Protein AF-J9DQW9-F1 (afdb_monomer_lite)

Organism: Wuchereria bancrofti (NCBI:txid6293)

Foldseek 3Di:
DAEEEDEVVVPDPVCPVVVVVVCVVVVGDYYDYDDPVCVQPVDVPDGDD

Sequence (49 aa):
YISGSIHYFRIPPYYWADRLRRIRAAGLNAIQLYIPWNFHEVYNGRFVV

pLDDT: mean 94.07, std 4.75, range [69.69, 97.75]

Radius of gyration: 13.36 Å; chains: 1; bounding box: 34×14×30 Å

InterPro domains:
  IPR001944 Glycoside hydrolase, family 35 [PTHR23421] (1-47)
  IPR017853 Glycoside hydrolase superfamily [SSF51445] (1-47)
  IPR031330 Glycoside hydrolase 35, catalytic domain [PF01301] (1-47)

Secondary structure (DSSP, 8-state):
--EEE--GGGS-GGGHHHHHHHHHHTT--EEE----HHHHEEETTEE--

Structure (mmCIF, N/CA/C/O backbone):
data_AF-J9DQW9-F1
#
_entry.id   AF-J9DQW9-F1
#
loop_
_atom_site.group_PDB
_atom_site.id
_atom_site.type_symbol
_atom_site.label_atom_id
_atom_site.label_alt_id
_atom_site.label_comp_id
_atom_site.label_asym_id
_atom_site.label_entity_id
_atom_site.label_seq_id
_atom_site.pdbx_PDB_ins_code
_atom_site.Cartn_x
_atom_site.Cartn_y
_atom_site.Cartn_z
_atom_site.occupancy
_atom_site.B_iso_or_equiv
_atom_site.auth_seq_id
_atom_site.auth_comp_id
_atom_site.auth_asym_id
_atom_site.auth_atom_id
_atom_site.pdbx_PDB_model_num
ATOM 1 N N . TYR A 1 1 ? 16.425 4.652 1.314 1.00 77.69 1 TYR A N 1
ATOM 2 C CA . TYR A 1 1 ? 15.384 3.888 0.595 1.00 77.69 1 TYR A CA 1
ATOM 3 C C . TYR A 1 1 ? 14.658 4.846 -0.334 1.00 77.69 1 TYR A C 1
ATOM 5 O O . TYR A 1 1 ? 14.609 6.030 -0.025 1.00 77.69 1 TYR A O 1
ATOM 13 N N . ILE A 1 2 ? 14.139 4.365 -1.461 1.00 90.50 2 ILE A N 1
ATOM 14 C CA . ILE A 1 2 ? 13.279 5.140 -2.361 1.00 90.50 2 ILE A CA 1
ATOM 15 C C . ILE A 1 2 ? 11.901 4.491 -2.286 1.00 90.50 2 ILE A C 1
ATOM 17 O O . ILE A 1 2 ? 11.749 3.309 -2.608 1.00 90.50 2 ILE A O 1
ATOM 21 N N . SER A 1 3 ? 10.930 5.255 -1.792 1.00 93.12 3 SER A N 1
ATOM 22 C CA . SER A 1 3 ? 9.586 4.772 -1.491 1.00 93.12 3 SER A CA 1
ATOM 23 C C . SER A 1 3 ? 8.529 5.514 -2.292 1.00 93.12 3 SER A C 1
ATOM 25 O O . SER A 1 3 ? 8.710 6.675 -2.648 1.00 93.12 3 SER A O 1
ATOM 27 N N . GLY A 1 4 ? 7.409 4.840 -2.529 1.00 93.81 4 GLY A N 1
ATOM 28 C CA . GLY A 1 4 ? 6.224 5.395 -3.170 1.00 93.81 4 GLY A CA 1
ATOM 29 C C . GLY A 1 4 ? 4.986 5.082 -2.347 1.00 93.81 4 GLY A C 1
ATOM 30 O O . GLY A 1 4 ? 4.897 4.015 -1.734 1.00 93.81 4 GLY A O 1
ATOM 31 N N . SER A 1 5 ? 4.037 6.011 -2.322 1.00 95.00 5 SER A N 1
ATOM 32 C CA . SER A 1 5 ? 2.798 5.844 -1.567 1.00 95.00 5 SER A CA 1
ATOM 33 C C . SER A 1 5 ? 1.771 5.047 -2.369 1.00 95.00 5 SER A C 1
ATOM 35 O O . SER A 1 5 ? 1.399 5.432 -3.477 1.00 95.00 5 SER A O 1
ATOM 37 N N . ILE A 1 6 ? 1.281 3.949 -1.794 1.00 95.69 6 ILE A N 1
ATOM 38 C CA . ILE A 1 6 ? 0.135 3.182 -2.288 1.00 95.69 6 ILE A CA 1
ATOM 39 C C . ILE A 1 6 ? -0.949 3.175 -1.220 1.00 95.69 6 ILE A C 1
ATOM 41 O O . ILE A 1 6 ? -0.717 2.879 -0.056 1.00 95.69 6 ILE A O 1
ATOM 45 N N . HIS A 1 7 ? -2.176 3.480 -1.618 1.00 95.94 7 HIS A N 1
ATOM 46 C CA . HIS A 1 7 ? -3.332 3.404 -0.734 1.00 95.94 7 HIS A CA 1
ATOM 47 C C . HIS A 1 7 ? -4.197 2.240 -1.223 1.00 95.94 7 HIS A C 1
ATOM 49 O O . HIS A 1 7 ? -5.007 2.419 -2.130 1.00 95.94 7 HIS A O 1
ATOM 55 N N . TYR A 1 8 ? -3.985 1.036 -0.679 1.00 94.38 8 TYR A N 1
ATOM 56 C CA . TYR A 1 8 ? -4.625 -0.198 -1.173 1.00 94.38 8 TYR A CA 1
ATOM 57 C C . TYR A 1 8 ? -6.157 -0.105 -1.185 1.00 94.38 8 TYR A C 1
ATOM 59 O O . TYR A 1 8 ? -6.785 -0.578 -2.121 1.00 94.38 8 TYR A O 1
ATOM 67 N N . PHE A 1 9 ? -6.747 0.600 -0.217 1.00 93.44 9 PHE A N 1
ATOM 68 C CA . PHE A 1 9 ? -8.189 0.848 -0.106 1.00 93.44 9 PHE A CA 1
ATOM 69 C C . PHE A 1 9 ? -8.772 1.705 -1.246 1.00 93.44 9 PHE A C 1
ATOM 71 O O . PHE A 1 9 ? -9.985 1.837 -1.362 1.00 93.44 9 PHE A O 1
ATOM 78 N N . ARG A 1 10 ? -7.926 2.301 -2.099 1.00 95.56 10 ARG A N 1
ATOM 79 C CA . ARG A 1 10 ? -8.329 3.039 -3.311 1.00 95.56 10 ARG A CA 1
ATOM 80 C C . ARG A 1 10 ? -8.107 2.244 -4.599 1.00 95.56 10 ARG A C 1
ATOM 82 O O . ARG A 1 10 ? -8.387 2.751 -5.681 1.00 95.56 10 ARG A O 1
ATOM 89 N N . ILE A 1 11 ? -7.551 1.037 -4.507 1.00 95.56 11 ILE A N 1
ATOM 90 C CA . ILE A 1 11 ? -7.180 0.214 -5.657 1.00 95.56 11 ILE A CA 1
ATOM 91 C C . ILE A 1 11 ? -7.920 -1.118 -5.531 1.00 95.56 11 ILE A C 1
ATOM 93 O O . ILE A 1 11 ? -7.760 -1.794 -4.517 1.00 95.56 11 ILE A O 1
ATOM 97 N N . PRO A 1 12 ? -8.684 -1.547 -6.548 1.00 95.94 12 PRO A N 1
ATOM 98 C CA . PRO A 1 12 ? -9.301 -2.866 -6.523 1.00 95.94 12 PRO A CA 1
ATOM 99 C C . PRO A 1 12 ? -8.263 -3.985 -6.287 1.00 95.94 12 PRO A C 1
ATOM 101 O O . PRO A 1 12 ? -7.201 -3.942 -6.920 1.00 95.94 12 PRO A O 1
ATOM 104 N N . PRO A 1 13 ? -8.543 -4.997 -5.437 1.00 94.75 13 PRO A N 1
ATOM 105 C CA . PRO A 1 13 ? -7.544 -5.989 -5.014 1.00 94.75 13 PRO A CA 1
ATOM 106 C C . PRO A 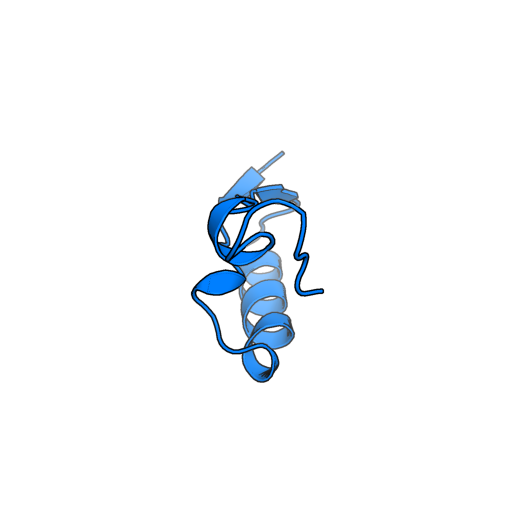1 13 ? -6.827 -6.719 -6.151 1.00 94.75 13 PRO A C 1
ATOM 108 O O . PRO A 1 13 ? -5.619 -6.949 -6.095 1.00 94.75 13 PRO A O 1
ATOM 111 N N . TYR A 1 14 ? -7.542 -7.008 -7.237 1.00 97.06 14 TYR A N 1
ATOM 112 C CA . TYR A 1 14 ? -6.986 -7.694 -8.403 1.00 97.06 14 TYR A CA 1
ATOM 113 C C . TYR A 1 14 ? -5.895 -6.888 -9.136 1.00 97.06 14 TYR A C 1
ATOM 115 O O . TYR A 1 14 ? -5.080 -7.469 -9.850 1.00 97.06 14 TYR A O 1
ATOM 123 N N . TYR A 1 15 ? -5.813 -5.567 -8.927 1.00 97.75 15 TYR A N 1
ATOM 124 C CA . TYR A 1 15 ? -4.756 -4.726 -9.496 1.00 97.75 15 TYR A CA 1
ATOM 125 C C . TYR A 1 15 ? -3.523 -4.570 -8.602 1.00 97.75 15 TYR A C 1
ATOM 127 O O . TYR A 1 15 ? -2.509 -4.055 -9.075 1.00 97.75 15 TYR A O 1
ATOM 135 N N . TRP A 1 16 ? -3.548 -4.994 -7.335 1.00 96.06 16 TRP A N 1
ATOM 136 C CA . TRP A 1 16 ? -2.438 -4.733 -6.408 1.00 96.06 16 TRP A CA 1
ATOM 137 C C . TRP A 1 16 ? -1.103 -5.279 -6.915 1.00 96.06 16 TRP A C 1
ATOM 139 O O . TRP A 1 16 ? -0.101 -4.564 -6.913 1.00 96.06 16 TRP A O 1
ATOM 149 N N . ALA A 1 17 ? -1.097 -6.507 -7.436 1.00 97.00 17 ALA A N 1
ATOM 150 C CA . ALA A 1 17 ? 0.114 -7.125 -7.963 1.00 97.00 17 ALA A CA 1
ATOM 151 C C . ALA A 1 17 ? 0.688 -6.363 -9.173 1.00 97.00 17 ALA A C 1
ATOM 153 O O . ALA A 1 17 ? 1.902 -6.208 -9.279 1.00 97.00 17 ALA A O 1
ATOM 154 N N . ASP A 1 18 ? -0.159 -5.856 -10.076 1.00 97.38 18 ASP A N 1
ATOM 155 C CA . ASP A 1 18 ? 0.286 -5.006 -11.192 1.00 97.38 18 ASP A CA 1
ATOM 156 C C . ASP A 1 18 ? 0.919 -3.704 -10.677 1.00 97.38 18 ASP A C 1
ATOM 158 O O . ASP A 1 18 ? 2.025 -3.353 -11.090 1.00 97.38 18 ASP A O 1
ATOM 162 N N . ARG A 1 19 ? 0.280 -3.026 -9.715 1.00 96.88 19 ARG A N 1
ATOM 163 C CA . ARG A 1 19 ? 0.805 -1.773 -9.148 1.00 96.88 19 ARG A CA 1
ATOM 164 C C . ARG A 1 19 ? 2.151 -1.972 -8.456 1.00 96.88 19 ARG A C 1
ATOM 166 O O . ARG A 1 19 ? 3.071 -1.192 -8.693 1.00 96.88 19 ARG A O 1
ATOM 173 N N . LEU A 1 20 ? 2.301 -3.038 -7.670 1.00 96.12 20 LEU A N 1
ATOM 174 C CA . LEU A 1 20 ? 3.566 -3.362 -7.004 1.00 96.12 20 LEU A CA 1
ATOM 175 C C . LEU A 1 20 ? 4.683 -3.679 -8.008 1.00 96.12 20 LEU A C 1
ATOM 177 O O . LEU A 1 20 ? 5.810 -3.211 -7.836 1.00 96.12 20 LEU A O 1
ATOM 181 N N . ARG A 1 21 ? 4.378 -4.403 -9.095 1.00 97.12 21 ARG A N 1
ATOM 182 C CA . ARG A 1 21 ? 5.352 -4.662 -10.170 1.00 97.12 21 ARG A CA 1
ATOM 18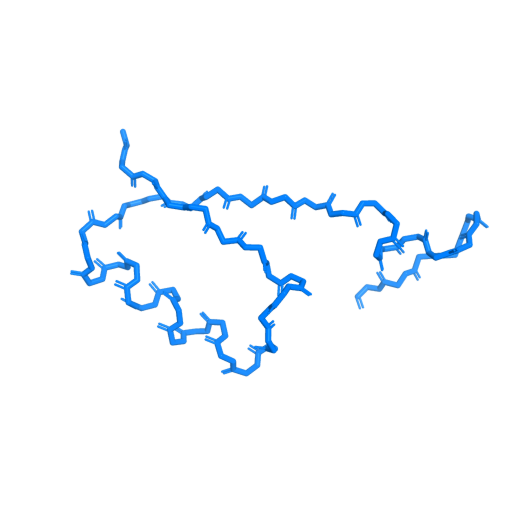3 C C . ARG A 1 21 ? 5.802 -3.375 -10.855 1.00 97.12 21 ARG A C 1
ATOM 185 O O . ARG A 1 21 ? 6.997 -3.207 -11.074 1.00 97.12 21 ARG A O 1
ATOM 192 N N . ARG A 1 22 ? 4.882 -2.449 -11.140 1.00 96.38 22 ARG A N 1
ATOM 193 C CA . ARG A 1 22 ? 5.215 -1.142 -11.738 1.00 96.38 22 ARG A CA 1
ATOM 194 C C . ARG A 1 22 ? 6.100 -0.298 -10.825 1.00 96.38 22 ARG A C 1
ATOM 196 O O . ARG A 1 22 ? 7.059 0.293 -11.303 1.00 96.38 22 ARG A O 1
ATOM 203 N N . ILE A 1 23 ? 5.827 -0.289 -9.520 1.00 96.12 23 ILE A N 1
ATOM 204 C CA . ILE A 1 23 ? 6.669 0.401 -8.530 1.00 96.12 23 ILE A CA 1
ATOM 205 C C . ILE A 1 23 ? 8.081 -0.178 -8.508 1.00 96.12 23 ILE A C 1
ATOM 207 O O . ILE A 1 23 ? 9.056 0.570 -8.559 1.00 96.12 23 ILE A O 1
ATOM 211 N N . ARG A 1 24 ? 8.204 -1.508 -8.489 1.00 95.75 24 ARG A N 1
ATOM 212 C CA . ARG A 1 24 ? 9.512 -2.166 -8.539 1.00 95.75 24 ARG A CA 1
ATOM 213 C C . ARG A 1 24 ? 10.253 -1.859 -9.843 1.00 95.75 24 ARG A C 1
ATOM 215 O O . ARG A 1 24 ? 11.446 -1.582 -9.799 1.00 95.75 24 ARG A O 1
ATOM 222 N N . ALA A 1 25 ? 9.554 -1.880 -10.980 1.00 97.12 25 ALA A N 1
ATOM 223 C CA . ALA A 1 25 ? 10.118 -1.548 -12.289 1.00 97.12 25 ALA A CA 1
ATOM 224 C C . ALA A 1 25 ? 10.567 -0.079 -12.389 1.00 97.12 25 ALA A C 1
ATOM 226 O O . ALA A 1 25 ? 11.545 0.214 -13.066 1.00 97.12 25 ALA A O 1
ATOM 227 N N . ALA A 1 26 ? 9.907 0.830 -11.666 1.00 96.19 26 ALA A N 1
ATOM 228 C CA . ALA A 1 26 ? 10.307 2.231 -11.540 1.00 96.19 26 ALA A CA 1
ATOM 229 C C . ALA A 1 26 ? 11.524 2.452 -10.610 1.00 96.19 26 ALA A C 1
ATOM 231 O O . ALA A 1 26 ? 11.927 3.591 -10.393 1.00 96.19 26 ALA A O 1
ATOM 232 N N . GLY A 1 27 ? 12.119 1.386 -10.059 1.00 96.38 27 GLY A N 1
ATOM 233 C CA . GLY A 1 27 ? 13.340 1.455 -9.249 1.00 96.38 27 GLY A CA 1
ATOM 234 C C . GLY A 1 27 ? 13.111 1.687 -7.753 1.00 96.38 27 GLY A C 1
ATOM 235 O O . GLY A 1 27 ? 14.072 1.863 -7.004 1.00 96.38 27 GLY A O 1
ATOM 236 N N . LEU A 1 28 ? 11.858 1.666 -7.288 1.00 97.00 28 LEU A N 1
ATOM 237 C CA . LEU A 1 28 ? 11.544 1.817 -5.870 1.00 97.00 28 LEU A CA 1
ATOM 238 C C . LEU A 1 28 ? 11.826 0.511 -5.115 1.00 97.00 28 LEU A C 1
ATOM 240 O O . LEU A 1 28 ? 11.567 -0.595 -5.602 1.00 97.00 28 LEU A O 1
ATOM 244 N N . ASN A 1 29 ? 12.331 0.645 -3.890 1.00 95.31 29 ASN A N 1
ATOM 245 C CA . ASN A 1 29 ? 12.679 -0.487 -3.029 1.00 95.31 29 ASN A CA 1
ATOM 246 C C . ASN A 1 29 ? 11.835 -0.580 -1.753 1.00 95.31 29 ASN A C 1
ATOM 248 O O . ASN A 1 29 ? 11.972 -1.554 -1.017 1.00 95.31 29 ASN A O 1
ATOM 252 N N . ALA A 1 30 ? 10.952 0.390 -1.519 1.00 95.06 30 ALA A N 1
ATOM 253 C CA . ALA A 1 30 ? 9.992 0.398 -0.426 1.00 95.06 30 ALA A CA 1
ATOM 254 C C . ALA A 1 30 ? 8.638 0.955 -0.895 1.00 95.06 30 ALA A C 1
ATOM 256 O O . ALA A 1 30 ? 8.544 1.621 -1.930 1.00 95.06 30 ALA A O 1
ATOM 257 N N . ILE A 1 31 ? 7.590 0.684 -0.119 1.00 96.25 31 ILE A N 1
ATOM 258 C CA . ILE A 1 31 ? 6.271 1.302 -0.278 1.00 96.25 31 ILE A CA 1
ATOM 259 C C . ILE A 1 31 ? 5.837 1.928 1.043 1.00 96.25 31 ILE A C 1
ATOM 261 O O . ILE A 1 31 ? 6.184 1.441 2.118 1.00 96.25 31 ILE A O 1
ATOM 265 N N . GLN A 1 32 ? 5.051 2.992 0.952 1.00 96.38 32 GLN A N 1
ATOM 266 C CA . GLN A 1 32 ? 4.379 3.627 2.079 1.00 96.38 32 GLN A CA 1
ATOM 267 C C . GLN A 1 32 ? 2.873 3.445 1.918 1.00 96.38 32 GLN A C 1
ATOM 269 O O . GLN A 1 32 ? 2.341 3.563 0.814 1.00 96.38 32 GLN A O 1
ATOM 274 N N . LEU A 1 33 ? 2.189 3.128 3.014 1.00 95.69 33 LEU A N 1
ATOM 275 C CA . LEU A 1 33 ? 0.765 2.812 3.021 1.00 95.69 33 LEU A CA 1
ATOM 276 C C . LEU A 1 33 ? 0.092 3.556 4.174 1.00 95.69 33 LEU A C 1
ATOM 278 O O . LEU A 1 33 ? 0.654 3.646 5.263 1.00 95.69 33 LEU A O 1
ATOM 282 N N . TYR A 1 34 ? -1.137 4.015 3.950 1.00 94.75 34 TYR A N 1
ATOM 283 C CA . TYR A 1 34 ? -2.048 4.387 5.031 1.00 94.75 34 TYR A CA 1
ATOM 284 C C . TYR A 1 34 ? -3.007 3.238 5.326 1.00 94.75 34 TYR A C 1
ATOM 286 O O . TYR A 1 34 ? -3.495 2.578 4.405 1.00 94.75 34 TYR A O 1
ATOM 294 N N . ILE A 1 35 ? -3.311 3.047 6.610 1.00 94.81 35 ILE A N 1
ATOM 295 C CA . ILE A 1 35 ? -4.356 2.139 7.087 1.00 94.81 35 ILE A CA 1
ATOM 296 C C . ILE A 1 35 ? -5.521 3.010 7.576 1.00 94.81 35 ILE A C 1
ATOM 298 O O . ILE A 1 35 ? -5.448 3.563 8.673 1.00 94.81 35 ILE A O 1
ATOM 302 N N . PRO A 1 36 ? -6.562 3.218 6.754 1.00 94.81 36 PRO A N 1
ATOM 303 C CA . PRO A 1 36 ? -7.704 4.034 7.144 1.00 94.81 36 PRO A CA 1
ATOM 304 C C . PRO A 1 36 ? -8.555 3.289 8.169 1.00 94.81 36 PRO A C 1
ATOM 306 O O . PRO A 1 36 ? -9.263 2.350 7.822 1.00 94.81 36 PRO A O 1
ATOM 309 N N . TRP A 1 37 ? -8.494 3.715 9.431 1.00 94.25 37 TRP A N 1
ATOM 310 C CA . TRP A 1 37 ? -9.227 3.076 10.528 1.00 94.25 37 TRP A CA 1
ATOM 311 C C . TRP A 1 37 ? -10.726 2.951 10.234 1.00 94.25 37 TRP A C 1
ATOM 313 O O . TRP A 1 37 ? -11.285 1.875 10.368 1.00 94.25 37 TRP A O 1
ATOM 323 N N . ASN A 1 38 ? -11.353 4.006 9.714 1.00 93.12 38 ASN A N 1
ATOM 324 C CA . ASN A 1 38 ? -12.770 4.026 9.334 1.00 93.12 38 ASN A CA 1
ATOM 325 C C . ASN A 1 38 ? -13.157 3.034 8.220 1.00 93.12 38 ASN A C 1
ATOM 327 O O . ASN A 1 38 ? -14.335 2.743 8.042 1.00 93.12 38 ASN A O 1
ATOM 331 N N . PHE A 1 39 ? -12.189 2.555 7.437 1.00 92.38 39 PHE A N 1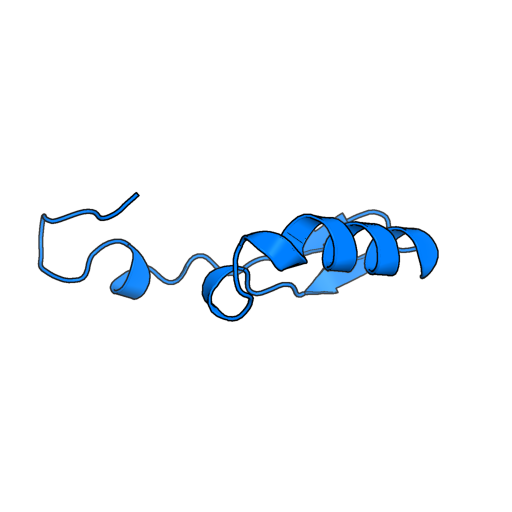
ATOM 332 C CA . PHE A 1 39 ? -12.415 1.515 6.435 1.00 92.38 39 PHE A CA 1
ATOM 333 C C . PHE A 1 39 ? -12.443 0.122 7.067 1.00 92.38 39 PHE A C 1
ATOM 335 O O . PHE A 1 39 ? -13.158 -0.744 6.578 1.00 92.38 39 PHE A O 1
ATOM 342 N N . HIS A 1 40 ? -11.676 -0.074 8.143 1.00 94.12 40 HIS A N 1
ATOM 343 C CA . HIS A 1 40 ? -11.571 -1.338 8.879 1.00 94.12 40 HIS A CA 1
ATOM 344 C C . HIS A 1 40 ? -12.563 -1.436 10.026 1.00 94.12 40 HIS A C 1
ATOM 346 O O . HIS A 1 40 ? -13.010 -2.526 10.330 1.00 94.12 40 HIS A O 1
ATOM 352 N N . GLU A 1 41 ? -12.943 -0.326 10.648 1.00 96.25 41 GLU A N 1
ATOM 353 C CA . GLU A 1 41 ? -13.948 -0.252 11.706 1.00 96.25 41 GLU A CA 1
ATOM 354 C C . GLU A 1 41 ? -15.063 0.705 11.263 1.00 96.25 41 GLU A C 1
ATOM 356 O O . GLU A 1 41 ? -15.027 1.910 11.516 1.00 96.25 41 GLU A O 1
ATOM 361 N N . VAL A 1 42 ? -16.0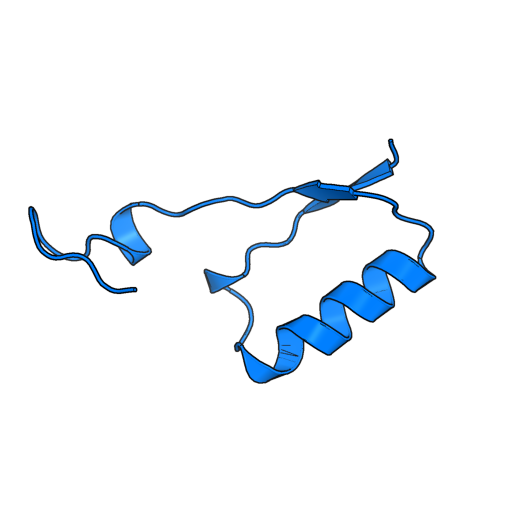56 0.166 10.549 1.00 93.69 42 VAL A N 1
ATOM 362 C CA . VAL A 1 42 ? -17.191 0.962 10.038 1.00 93.69 42 VAL A CA 1
ATOM 363 C C . VAL A 1 42 ? -18.133 1.371 11.177 1.00 93.69 42 VAL A C 1
ATOM 365 O O . VAL A 1 42 ? -18.729 2.445 11.147 1.00 93.69 42 VAL A O 1
ATOM 368 N N . TYR A 1 43 ? -18.247 0.518 12.198 1.00 94.31 43 TYR A N 1
ATOM 369 C CA . TYR A 1 43 ? -18.986 0.771 13.433 1.00 94.31 43 TYR A CA 1
ATOM 370 C C . TYR A 1 43 ? -18.112 0.372 14.618 1.00 94.31 43 TYR A C 1
ATOM 372 O O . TYR A 1 43 ? -17.366 -0.597 14.507 1.00 94.31 43 TYR A O 1
ATOM 380 N N . ASN A 1 44 ? -18.237 1.075 15.747 1.00 93.75 44 ASN A N 1
ATOM 381 C CA . ASN A 1 44 ? -17.449 0.806 16.954 1.00 93.75 44 ASN A CA 1
ATOM 382 C C . ASN A 1 44 ? -17.514 -0.686 17.345 1.00 93.75 44 ASN A C 1
ATOM 384 O O . ASN A 1 44 ? -18.600 -1.253 17.477 1.00 93.75 44 ASN A O 1
ATOM 388 N N . GLY A 1 45 ? -16.348 -1.317 17.471 1.00 92.75 45 GLY A N 1
ATOM 389 C CA . GLY A 1 45 ? -16.169 -2.731 17.783 1.00 92.75 45 GLY A CA 1
ATOM 390 C C . GLY A 1 45 ? -16.401 -3.697 16.616 1.00 92.75 45 GLY A C 1
ATOM 391 O O . GLY A 1 45 ? -16.205 -4.900 16.790 1.00 92.75 45 GLY A O 1
ATOM 392 N N . ARG A 1 46 ? -16.806 -3.224 15.428 1.00 92.75 46 ARG A N 1
ATOM 393 C CA . ARG A 1 46 ? -17.078 -4.063 14.250 1.00 92.75 46 ARG A CA 1
ATOM 394 C C . ARG A 1 46 ? -15.996 -3.895 13.189 1.00 92.75 46 ARG A C 1
ATOM 396 O O . ARG A 1 46 ? -16.070 -3.000 12.345 1.00 92.75 46 ARG A O 1
ATOM 403 N N . PHE A 1 47 ? -15.054 -4.834 13.198 1.00 91.94 47 PHE A N 1
ATOM 404 C CA . PHE A 1 47 ? -13.949 -4.876 12.251 1.00 91.94 47 PHE A CA 1
ATOM 405 C C . PHE A 1 47 ? -14.307 -5.647 10.973 1.00 91.94 47 PHE A C 1
ATOM 407 O O . PHE A 1 47 ? -14.887 -6.733 11.030 1.00 91.94 47 PHE A O 1
ATOM 414 N N . VAL A 1 48 ? -13.953 -5.082 9.823 1.00 85.69 48 VAL A N 1
ATOM 415 C CA . VAL A 1 48 ? -13.929 -5.743 8.516 1.00 85.69 48 VAL A CA 1
ATOM 416 C C . VAL A 1 48 ? -12.470 -5.993 8.139 1.00 85.69 48 VAL A C 1
ATOM 418 O O . VAL A 1 48 ? -11.638 -5.098 8.269 1.00 85.69 48 VAL A O 1
ATOM 421 N N . VAL A 1 49 ? -12.167 -7.234 7.751 1.00 69.69 49 VAL A N 1
ATOM 422 C CA . VAL A 1 49 ? -10.820 -7.712 7.390 1.00 69.69 49 VAL A CA 1
ATOM 423 C C . VAL A 1 49 ? -10.694 -7.796 5.877 1.00 69.69 49 VAL A C 1
ATOM 425 O O . VAL A 1 49 ? -11.665 -8.281 5.249 1.00 69.69 49 VAL A O 1
#

=== Feature glossary ===
Feature key, reading from the visual/contextual features back to the raw sequence:

Rendered structure images. Six rendered views show the 3D structure from the faces of a cube — i.e. along ±x, ±y, ±z. Rendering representation is drawn randomly per protein from cartoon (secondary-structure ribbons), sticks (backbone bonds), or molecular surface; coloring is either N→C rainbow (blue at the N-terminus through red at the C-terminus) or one color per chain.

Contact-map, Ramachandran, and PAE plots. The contact map is a binary N×N matrix image: pixel (i, j) is dark where Cα_i and Cα_j are within 8 Å and |i−j|>4. Because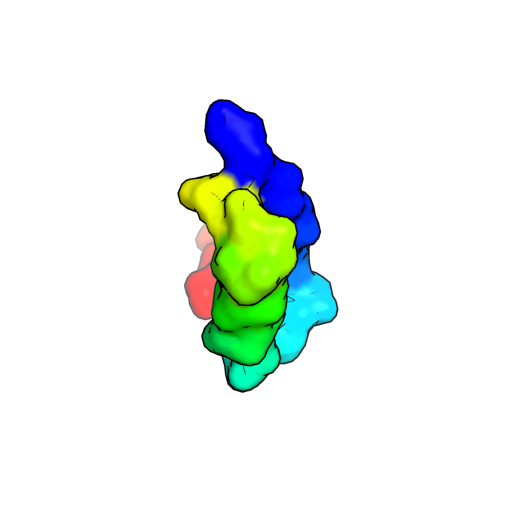 the |i−j|>4 filter removes local helical contacts, off-diagonal stripes parallel to the main diagonal indicate parallel β-sheets; stripes perpendicular to it indicate antiparallel β-sheets. The Ramachandran plot scatters every residue's (φ, ψ) pair against the sterically allowed regions. The PAE heatmap renders the predicted-aligned-error matrix.

InterPro / GO / CATH / organism. Database cross-references. InterPro integrates a dozen domain/family signature databases into unified entries with residue-range hits. GO terms attach function/process/location labels with evidence codes. CATH codes position the fold in a four-level structural taxonomy. Organism is the NCBI-taxonomy species name.

Nearest PDB structures. The Foldseek neighbor list gives the closest experimentally determined structures in the PDB, ranked by structural alignment. TM-score near 1 means near-identical fold; near 0.3 means only rough topology match. This is how one finds what a novel AlphaFold prediction most resembles in the solved-structure universe.

Predicted aligned error. PAE(i, j) answers: if I align the predicted and true structures on residue i, how far off (in Å) do I expect residue j to be? A block-diagonal PAE matrix with low values on the blocks and high values off-diagonal is the signature of a multi-domain protein with confidently predicted domains but uncertain inter-domain orientation.

Solvent-accessible surface area. Accessible surface area quantifies burial. A residue with SASA near zero is packed into the hydrophobic core; one with SASA >100 Å² sits on the surface. Computed here via the Shrake–Rupley numerical algorithm with a 1.4 Å probe.

B-factor. B-factor (Debye–Waller factor) reflects atomic displacement in the crystal lattice. It is an experimental observable (units Å²), not a prediction; low values mean the atom is pinned down, high values mean it moves or is heterogeneous across the crystal.

pLDDT. For AlphaFold models, the B-factor field carries pL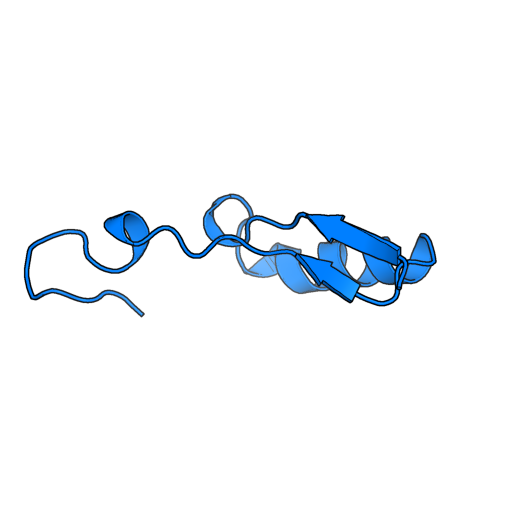DDT — the model's own estimate of local accuracy on a 0–100 scale. Regions with pLDDT<50 should be treated as essentially unmodeled; they often correspond to intrinsically disordered segments.

Backbone torsions (φ/ψ). φ (phi) and ψ (psi) are the two rotatable backbone dihedrals per residue: φ is the C(i-1)–N–Cα–C torsion, ψ is the N–Cα–C–N(i+1) torsion, both in degrees on (−180°, 180°]. α-helical residues cluster near (−60°, −45°); β-strand residues near (−120°, +130°). A Ramachandran plot is simply a scatter of (φ, ψ) for every residue.

Radius of gyration, Cα contacts, bounding box. Radius of gyration (Rg) is the root-mean-square distance of Cα atoms from their centroid — a single number for overall size and compactness. A globular domain of N residues has Rg ≈ 2.2·N^0.38 Å; an extended or disordered chain has a much larger Rg. The Cα contact count is the number of residue pairs whose Cα atoms are within 8 Å and are more than four positions apart in sequence — a standard proxy for tertiary packing density. The bounding box is the smallest axis-aligned box enclosing all Cα atoms.

Secondary structure (3-state, P-SEA). Three-state secondary structure (P-SEA) collapses the eight DSSP classes into helix (a), strand (b), and coil (c). P-SEA assigns these from Cα geometry alone — distances and angles — without requiring backbone oxygens, so it works on any Cα trace.

Secondary structure (8-state, DSSP). DSSP 8-state secondary structure assigns each residue one of H (α-helix), G (3₁₀-helix), I (π-helix), E (extended β-strand), B (isolated β-bridge), T (hydrogen-bonded turn), S (bend), or '-' (coil). The assignment is computed from backbone hydrogen-bond geometry via the Kabsch–Sander algorithm.

Foldseek 3Di. A 3Di character summarizes, for each residue, the relative orientation of the Cα frame of its nearest spatial neighbor. Because it encodes fold topology rather than chemistry, 3Di alignments detect remote structural similarity that sequence alignment misses.

mmCIF coordinates. The mmCIF block holds the 3D Cartesian coordinates of each backbone atom (N, Cα, C, O) in ångströms. mmCIF is the PDB's canonical archive format — a tagged-loop text representation of the atomic model.

Sequence. Sequence gives the chain of amino acids in standard one-letter code (A=alanine, C=cysteine, …, Y=tyrosine), read N→C. It is the only feature that is directly encoded by the gene; all structural features are derived from the folded form of this sequence.